Protein AF-A0A349Z6B4-F1 (afdb_monomer_lite)

pLDDT: mean 93.26, std 6.79, range [59.38, 98.31]

Radius of gyration: 13.54 Å; chains: 1; bounding box: 28×13×35 Å

Foldseek 3Di:
DVVVCVVVVHDPVVVVVVVVVVVVVCPDCVNVVVVVVVVDD

Sequence (41 aa):
LEEVGKQFDVTRERIRQIEAKALRKLRHPSRSEQLRSFLDE

Structure (mmCIF, N/CA/C/O backbone):
data_AF-A0A349Z6B4-F1
#
_entry.id   AF-A0A349Z6B4-F1
#
loop_
_atom_site.group_PDB
_atom_site.id
_atom_site.type_symbol
_atom_site.label_atom_id
_atom_site.label_alt_id
_atom_site.label_comp_id
_atom_site.label_asym_id
_atom_site.label_entity_id
_atom_site.label_seq_id
_atom_site.pdbx_PDB_ins_code
_atom_site.Cartn_x
_atom_site.Cartn_y
_atom_site.Cartn_z
_atom_site.occupancy
_atom_site.B_iso_or_equiv
_atom_site.auth_seq_id
_atom_site.auth_comp_id
_atom_site.auth_asym_id
_atom_site.auth_atom_id
_atom_site.pdbx_PDB_model_num
ATOM 1 N N . LEU A 1 1 ? -6.783 4.273 2.698 1.00 84.38 1 LEU A N 1
ATOM 2 C CA . LEU A 1 1 ? -6.187 3.765 3.962 1.00 84.38 1 LEU A CA 1
ATOM 3 C C . LEU A 1 1 ? -7.239 3.448 5.025 1.00 84.38 1 LEU A C 1
ATOM 5 O O . LEU A 1 1 ? -7.084 2.445 5.699 1.00 84.38 1 LEU A O 1
ATOM 9 N N . GLU A 1 2 ? -8.286 4.267 5.191 1.00 86.31 2 GLU A N 1
ATOM 10 C CA . GLU A 1 2 ? -9.329 4.034 6.210 1.00 86.31 2 GLU A CA 1
ATOM 11 C C . GLU A 1 2 ? -10.185 2.788 5.948 1.00 86.31 2 GLU A C 1
ATOM 13 O O . GLU A 1 2 ? -10.369 1.980 6.849 1.00 86.31 2 GLU A O 1
ATOM 18 N N . GLU A 1 3 ? -10.646 2.591 4.711 1.00 91.38 3 GLU A N 1
ATOM 19 C CA . GLU A 1 3 ? -11.410 1.398 4.320 1.00 91.38 3 GLU A CA 1
ATOM 20 C C . GLU A 1 3 ? -10.593 0.110 4.498 1.00 91.38 3 GLU A C 1
ATOM 22 O O . GLU A 1 3 ? -11.052 -0.841 5.122 1.00 91.38 3 GLU A O 1
ATOM 27 N N . VAL A 1 4 ? -9.333 0.131 4.054 1.00 91.44 4 VAL A N 1
ATOM 28 C CA . VAL A 1 4 ? -8.371 -0.960 4.265 1.00 91.44 4 VAL A CA 1
ATOM 29 C C . VAL A 1 4 ? -8.140 -1.194 5.764 1.00 91.44 4 VAL A C 1
ATOM 31 O O . VAL A 1 4 ? -8.135 -2.328 6.221 1.00 91.44 4 VAL A O 1
ATOM 34 N N . GLY A 1 5 ? -8.013 -0.135 6.567 1.00 91.75 5 GLY A N 1
ATOM 35 C CA . GLY A 1 5 ? -7.902 -0.261 8.022 1.00 91.75 5 GLY A CA 1
ATOM 36 C C . GLY A 1 5 ? -9.088 -1.007 8.639 1.00 91.75 5 GLY A C 1
ATOM 37 O O . GLY A 1 5 ? -8.883 -1.917 9.433 1.00 91.75 5 GLY A O 1
ATOM 38 N N . LYS A 1 6 ? -10.319 -0.697 8.208 1.00 94.25 6 LYS A N 1
ATOM 39 C CA . LYS A 1 6 ? -11.533 -1.405 8.652 1.00 94.25 6 LYS A CA 1
ATOM 40 C C . LYS A 1 6 ? -11.566 -2.867 8.200 1.00 94.25 6 LYS A C 1
ATOM 42 O O . LYS A 1 6 ? -11.927 -3.727 8.990 1.00 94.25 6 LYS A O 1
ATOM 47 N N . GLN A 1 7 ? -11.179 -3.157 6.956 1.00 95.94 7 GLN A N 1
ATOM 48 C CA . GLN A 1 7 ? -11.158 -4.527 6.419 1.00 95.94 7 GLN A CA 1
ATOM 49 C C . GLN A 1 7 ? -10.168 -5.439 7.151 1.00 95.94 7 GLN A C 1
ATOM 51 O O . GLN A 1 7 ? -10.437 -6.622 7.330 1.00 95.94 7 GLN A O 1
ATOM 56 N N . PHE A 1 8 ? -9.023 -4.890 7.556 1.00 93.75 8 PHE A N 1
ATOM 57 C CA . PHE A 1 8 ? -7.945 -5.636 8.204 1.00 93.75 8 PHE A CA 1
ATOM 58 C C . PHE A 1 8 ? -7.916 -5.464 9.731 1.00 93.75 8 PHE A C 1
ATOM 60 O O . PHE A 1 8 ? -6.957 -5.910 10.353 1.00 93.75 8 PHE A O 1
ATOM 67 N N . ASP A 1 9 ? -8.933 -4.819 10.316 1.00 95.69 9 ASP A N 1
ATOM 68 C CA . ASP A 1 9 ? -9.036 -4.482 11.746 1.00 95.69 9 ASP A CA 1
ATOM 69 C C . ASP A 1 9 ? -7.754 -3.849 12.323 1.00 95.69 9 ASP A C 1
ATOM 71 O O . ASP A 1 9 ? -7.205 -4.233 13.355 1.00 95.69 9 ASP A O 1
ATOM 75 N N . VAL A 1 10 ? -7.212 -2.872 11.595 1.00 95.25 10 VAL A N 1
ATOM 76 C CA . VAL A 1 10 ? -5.996 -2.148 11.971 1.00 95.25 10 VAL A CA 1
ATOM 77 C C . VAL A 1 10 ? -6.162 -0.650 11.777 1.00 95.25 10 VAL A C 1
ATOM 79 O O . VAL A 1 10 ? -6.956 -0.156 10.977 1.00 95.25 10 VAL A O 1
ATOM 82 N N . THR A 1 11 ? -5.348 0.114 12.499 1.00 96.50 11 THR A N 1
ATOM 83 C CA . THR A 1 11 ? -5.400 1.572 12.417 1.00 96.50 11 THR A CA 1
ATOM 84 C C . THR A 1 11 ? -4.938 2.085 11.051 1.00 96.50 11 THR A C 1
ATOM 86 O O . THR A 1 11 ? -4.089 1.493 10.376 1.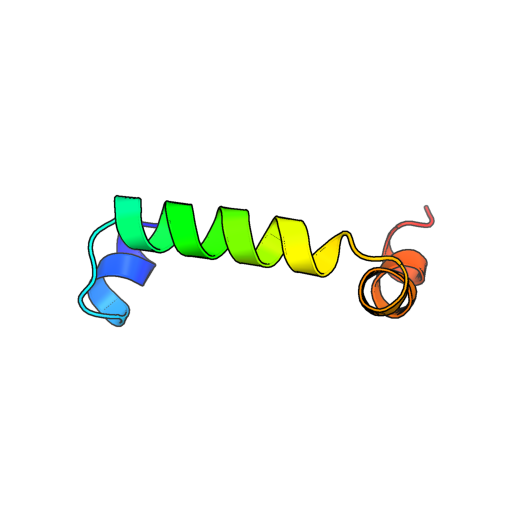00 96.50 11 THR A O 1
ATOM 89 N N . ARG A 1 12 ? -5.441 3.265 10.669 1.00 96.12 12 ARG A N 1
ATOM 90 C CA . ARG A 1 12 ? -5.007 3.982 9.460 1.00 96.12 12 ARG A CA 1
ATOM 91 C C . ARG A 1 12 ? -3.486 4.168 9.410 1.00 96.12 12 ARG A C 1
ATOM 93 O O . ARG A 1 12 ? -2.887 3.977 8.352 1.00 96.12 12 ARG A O 1
ATOM 100 N N . GLU A 1 13 ? -2.861 4.499 10.542 1.00 96.44 13 GLU A N 1
ATOM 101 C CA . GLU A 1 13 ? -1.405 4.675 10.611 1.00 96.44 13 GLU A CA 1
ATOM 102 C C . GLU A 1 13 ? -0.663 3.349 10.425 1.00 96.44 13 GLU A C 1
ATOM 104 O O . GLU A 1 13 ? 0.386 3.310 9.782 1.00 96.44 13 GLU A O 1
ATOM 109 N N . ARG A 1 14 ? -1.226 2.230 10.895 1.00 96.50 14 ARG A N 1
ATOM 110 C CA . ARG A 1 14 ? -0.638 0.915 10.642 1.00 96.50 14 ARG A CA 1
ATOM 111 C C . ARG A 1 14 ? -0.634 0.571 9.152 1.00 96.50 14 ARG A C 1
ATOM 113 O O . ARG A 1 14 ? 0.397 0.111 8.661 1.00 96.50 14 ARG A O 1
ATOM 120 N N . ILE A 1 15 ? -1.723 0.841 8.422 1.00 97.56 15 ILE A N 1
ATOM 121 C CA . ILE A 1 15 ? -1.749 0.667 6.957 1.00 97.56 15 ILE A CA 1
ATOM 122 C C . ILE A 1 15 ? -0.697 1.566 6.292 1.00 97.56 15 ILE A C 1
ATOM 124 O O . ILE A 1 15 ? 0.064 1.083 5.455 1.00 97.56 15 ILE A O 1
ATOM 128 N N . ARG A 1 16 ? -0.574 2.832 6.717 1.00 97.44 16 ARG A N 1
ATOM 129 C CA . ARG A 1 16 ? 0.434 3.775 6.196 1.00 97.44 16 ARG A CA 1
ATOM 130 C C . ARG A 1 16 ? 1.868 3.261 6.370 1.00 97.44 16 ARG A C 1
ATOM 132 O O . ARG A 1 16 ? 2.683 3.328 5.453 1.00 97.44 16 ARG A O 1
ATOM 139 N N . GLN A 1 17 ? 2.186 2.703 7.538 1.00 98.12 17 GLN A N 1
ATOM 140 C CA . GLN A 1 17 ? 3.497 2.103 7.806 1.00 98.12 17 GLN A CA 1
ATOM 141 C C . GLN A 1 17 ? 3.770 0.877 6.923 1.00 98.12 17 GLN A C 1
ATOM 143 O O . GLN A 1 17 ? 4.893 0.699 6.440 1.00 98.12 17 GLN A O 1
ATOM 148 N N . ILE A 1 18 ? 2.764 0.018 6.726 1.00 97.25 18 ILE A N 1
ATOM 149 C CA . ILE A 1 18 ? 2.874 -1.171 5.870 1.00 97.25 18 ILE A CA 1
ATOM 150 C C . ILE A 1 18 ? 3.1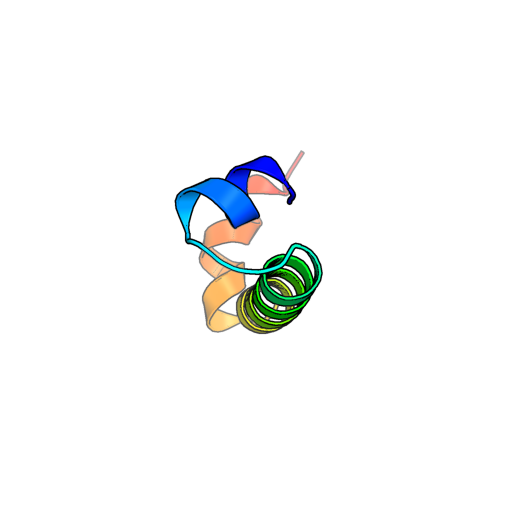16 -0.752 4.418 1.00 97.25 18 ILE A C 1
ATOM 152 O O . ILE A 1 18 ? 4.034 -1.284 3.794 1.00 97.25 18 ILE A O 1
ATOM 156 N N . GLU A 1 19 ? 2.366 0.229 3.915 1.00 97.44 19 GLU A N 1
ATOM 157 C CA . GLU A 1 19 ? 2.530 0.804 2.578 1.00 97.44 19 GLU A CA 1
ATOM 158 C C . GLU A 1 19 ? 3.953 1.339 2.375 1.00 97.44 19 GLU A C 1
ATOM 160 O O . GLU A 1 19 ? 4.655 0.894 1.467 1.00 97.44 19 GLU A O 1
ATOM 165 N N . ALA A 1 20 ? 4.441 2.197 3.275 1.00 98.19 20 ALA A N 1
ATOM 166 C CA . ALA A 1 20 ? 5.799 2.736 3.193 1.00 98.19 20 ALA A CA 1
ATOM 167 C C . ALA A 1 20 ? 6.868 1.625 3.182 1.00 98.19 20 ALA A C 1
ATOM 169 O O . ALA A 1 20 ? 7.827 1.662 2.403 1.00 98.19 20 ALA A O 1
ATOM 170 N N . LYS A 1 21 ? 6.696 0.590 4.017 1.00 98.31 21 LYS A N 1
ATOM 171 C CA . LYS A 1 21 ? 7.599 -0.569 4.060 1.00 98.31 21 LYS A CA 1
ATOM 172 C C . LYS A 1 21 ? 7.529 -1.400 2.776 1.00 98.31 21 LYS A C 1
ATOM 174 O O . LYS A 1 21 ? 8.568 -1.892 2.331 1.00 98.31 21 LYS A O 1
ATOM 179 N N . ALA A 1 22 ? 6.345 -1.580 2.196 1.00 97.75 22 ALA A N 1
ATOM 180 C CA . ALA A 1 22 ? 6.140 -2.314 0.952 1.00 97.75 22 ALA A CA 1
ATOM 181 C C . ALA A 1 22 ? 6.751 -1.567 -0.238 1.00 97.75 22 ALA A C 1
ATOM 183 O O . ALA A 1 22 ? 7.559 -2.154 -0.957 1.00 97.75 22 ALA A O 1
ATOM 184 N N . LEU A 1 23 ? 6.486 -0.265 -0.373 1.00 97.25 23 LEU A N 1
ATOM 185 C CA . LEU A 1 23 ? 7.084 0.587 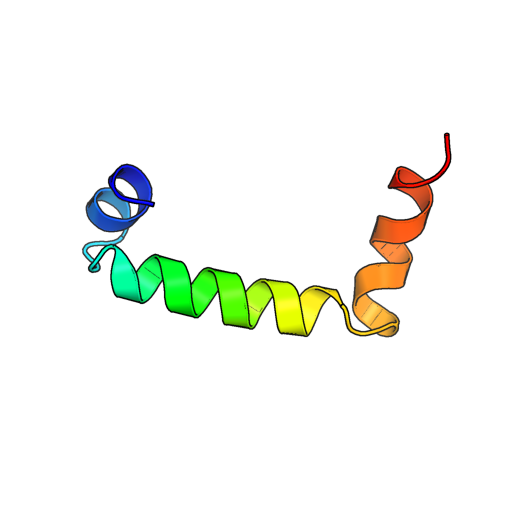-1.404 1.00 97.25 23 LEU A CA 1
ATOM 186 C C . LEU A 1 23 ? 8.613 0.552 -1.337 1.00 97.25 23 LEU A C 1
ATOM 188 O O . LEU A 1 23 ? 9.275 0.345 -2.351 1.00 97.25 23 LEU A O 1
ATOM 192 N N . ARG A 1 24 ? 9.198 0.644 -0.134 1.00 97.44 24 ARG A N 1
ATOM 193 C CA . ARG A 1 24 ? 10.653 0.507 0.041 1.00 97.44 24 ARG A CA 1
ATOM 194 C C . ARG A 1 24 ? 11.182 -0.835 -0.471 1.00 97.44 24 ARG A C 1
ATOM 196 O O . ARG A 1 24 ? 12.257 -0.868 -1.058 1.00 97.44 24 ARG A O 1
ATOM 203 N N . LYS A 1 25 ? 10.452 -1.935 -0.255 1.00 97.00 25 LYS A N 1
ATOM 204 C CA . LYS A 1 25 ? 10.831 -3.258 -0.778 1.00 97.00 25 LYS A CA 1
ATOM 205 C C . LYS A 1 25 ? 10.709 -3.315 -2.301 1.00 97.00 25 LYS A C 1
ATOM 207 O O . LYS A 1 25 ? 11.606 -3.848 -2.942 1.00 97.00 25 LYS A O 1
ATOM 212 N N . LEU A 1 26 ? 9.630 -2.780 -2.869 1.00 96.19 26 LEU A N 1
ATOM 213 C CA . LEU A 1 26 ? 9.375 -2.806 -4.314 1.00 96.19 26 LEU A CA 1
ATOM 214 C C . LEU A 1 26 ? 10.395 -1.983 -5.111 1.00 96.19 26 LEU A C 1
ATOM 216 O O . LEU A 1 26 ? 10.699 -2.346 -6.238 1.00 96.19 26 LEU A O 1
ATOM 220 N N . ARG A 1 27 ? 11.004 -0.954 -4.508 1.00 94.12 27 ARG A N 1
ATOM 221 C CA . ARG A 1 27 ? 12.108 -0.182 -5.112 1.00 94.12 27 ARG A CA 1
ATOM 222 C C . ARG A 1 27 ? 13.417 -0.966 -5.285 1.00 94.12 27 ARG A C 1
ATOM 224 O O . ARG A 1 27 ? 14.320 -0.471 -5.950 1.00 94.12 27 ARG A O 1
ATOM 231 N N . HIS A 1 28 ? 13.559 -2.155 -4.692 1.00 96.81 28 HIS A N 1
ATOM 232 C CA . HIS A 1 28 ? 14.758 -2.974 -4.881 1.00 96.81 28 HIS A CA 1
ATOM 233 C C . HIS A 1 28 ? 14.865 -3.443 -6.347 1.00 96.81 28 HIS A C 1
ATOM 235 O O . HIS A 1 28 ? 13.848 -3.875 -6.900 1.00 96.81 28 HIS A O 1
ATOM 241 N N . PRO A 1 29 ? 16.056 -3.421 -6.981 1.00 95.06 29 PRO A N 1
ATOM 242 C CA . PRO A 1 29 ? 16.217 -3.771 -8.396 1.00 95.06 29 PRO A CA 1
ATOM 243 C C . PRO A 1 29 ? 15.579 -5.113 -8.766 1.00 95.06 29 PRO A C 1
ATOM 245 O O . PRO A 1 29 ? 14.738 -5.157 -9.653 1.00 95.06 29 PRO A O 1
ATOM 248 N N . SER A 1 30 ? 15.841 -6.162 -7.982 1.00 95.38 30 SER A N 1
ATOM 249 C CA . SER A 1 30 ? 15.307 -7.510 -8.240 1.00 95.38 30 SER A CA 1
ATOM 250 C C . SER A 1 30 ? 13.776 -7.633 -8.195 1.00 95.38 30 SER A C 1
ATOM 252 O O . SER A 1 30 ? 13.240 -8.656 -8.599 1.00 95.38 30 SER A O 1
ATOM 254 N 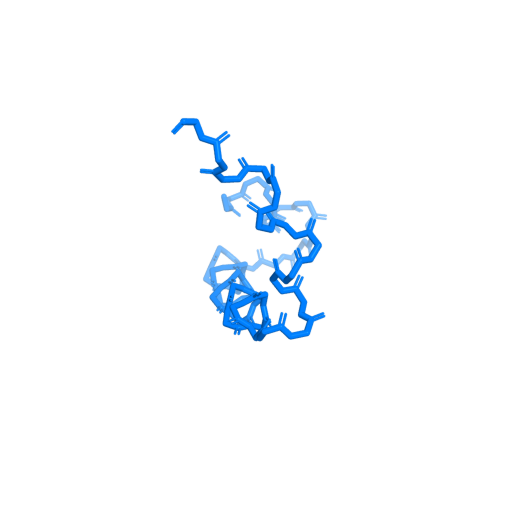N . ARG A 1 31 ? 13.061 -6.656 -7.618 1.00 94.75 31 ARG A N 1
ATOM 255 C CA . ARG A 1 31 ? 11.586 -6.645 -7.545 1.00 94.75 31 ARG A CA 1
ATOM 256 C C . ARG A 1 31 ? 10.978 -5.638 -8.512 1.00 94.75 31 ARG A C 1
ATOM 258 O O . ARG A 1 31 ? 9.918 -5.891 -9.065 1.00 94.75 31 ARG A O 1
ATOM 265 N N . SER A 1 32 ? 11.648 -4.502 -8.693 1.00 95.12 32 SER A N 1
ATOM 266 C CA . SER A 1 32 ? 11.222 -3.467 -9.635 1.00 95.12 32 SER A CA 1
ATOM 267 C C . SER A 1 32 ? 11.436 -3.867 -11.091 1.00 95.12 32 SER A C 1
ATOM 269 O O . SER A 1 32 ? 10.711 -3.365 -11.934 1.00 95.12 32 SER A O 1
ATOM 271 N N . GLU A 1 33 ? 12.369 -4.771 -11.400 1.00 94.19 33 GLU A N 1
ATOM 272 C CA . GLU A 1 33 ? 12.666 -5.207 -12.772 1.00 94.19 33 GLU A CA 1
ATOM 273 C C . GLU A 1 33 ? 11.423 -5.685 -13.537 1.00 94.19 33 GLU A C 1
ATOM 275 O O . GLU A 1 33 ? 11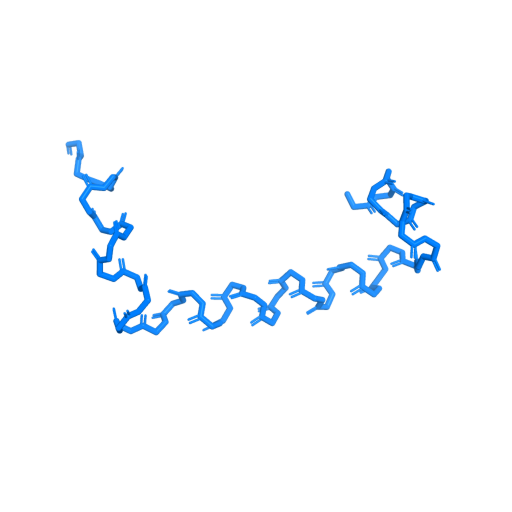.176 -5.212 -14.640 1.00 94.19 33 GLU A O 1
ATOM 280 N N . GLN A 1 34 ? 10.575 -6.509 -12.913 1.00 91.06 34 GLN A N 1
ATOM 281 C CA . GLN A 1 34 ? 9.315 -6.976 -13.514 1.00 91.06 34 GLN A CA 1
ATOM 282 C C . GLN A 1 34 ? 8.275 -5.864 -13.713 1.00 91.06 34 GLN A C 1
ATOM 284 O O . GLN A 1 34 ? 7.342 -6.023 -14.490 1.00 91.06 34 GLN A O 1
ATOM 289 N N . LEU A 1 35 ? 8.406 -4.758 -12.978 1.00 92.12 35 LEU A N 1
ATOM 290 C CA . LEU A 1 35 ? 7.485 -3.624 -13.029 1.00 92.12 35 LEU A CA 1
ATOM 291 C C . LEU A 1 35 ? 7.983 -2.513 -13.964 1.00 92.12 35 LEU A C 1
ATOM 293 O O . LEU A 1 35 ? 7.199 -1.650 -14.344 1.00 92.12 35 LEU A O 1
ATOM 297 N N . ARG A 1 36 ? 9.270 -2.520 -14.341 1.00 90.25 36 ARG A N 1
ATOM 298 C CA . ARG A 1 36 ? 9.881 -1.473 -15.175 1.00 90.25 36 ARG A CA 1
ATOM 299 C C . ARG A 1 36 ? 9.279 -1.406 -16.571 1.00 90.25 36 ARG A C 1
ATOM 301 O O . ARG A 1 36 ? 9.077 -0.304 -17.051 1.00 90.25 36 ARG A O 1
ATOM 308 N N . SER A 1 37 ? 8.918 -2.542 -17.168 1.00 91.12 37 SER A N 1
ATOM 309 C CA . SER A 1 37 ? 8.303 -2.583 -18.504 1.00 91.12 37 SER A CA 1
ATOM 310 C C . SER A 1 37 ? 6.941 -1.887 -18.586 1.00 91.12 37 SER A C 1
ATOM 312 O O . SER A 1 37 ? 6.431 -1.684 -19.677 1.00 91.12 37 SER A O 1
ATOM 314 N N . PHE A 1 38 ? 6.322 -1.562 -17.446 1.00 92.62 38 PHE A N 1
ATOM 315 C CA . PHE A 1 38 ? 5.068 -0.808 -17.388 1.00 92.62 38 PHE A CA 1
ATOM 316 C C . PHE A 1 38 ? 5.281 0.706 -17.243 1.00 92.62 38 PHE A C 1
ATOM 318 O O . PHE A 1 38 ? 4.302 1.441 -17.186 1.00 92.62 38 PHE A O 1
ATOM 325 N N . LEU A 1 39 ? 6.530 1.167 -17.108 1.00 89.00 39 LEU A N 1
ATOM 326 C CA . LEU A 1 39 ? 6.873 2.588 -16.978 1.00 89.00 39 LEU A CA 1
ATOM 327 C C . LEU A 1 39 ? 7.286 3.231 -18.309 1.00 89.00 39 LEU A C 1
ATOM 329 O O . LEU A 1 39 ? 7.479 4.443 -18.336 1.00 89.00 39 LEU A O 1
ATOM 333 N N . ASP A 1 40 ? 7.436 2.437 -19.369 1.00 76.94 40 ASP A N 1
ATOM 334 C CA . ASP A 1 40 ? 7.811 2.927 -20.692 1.00 7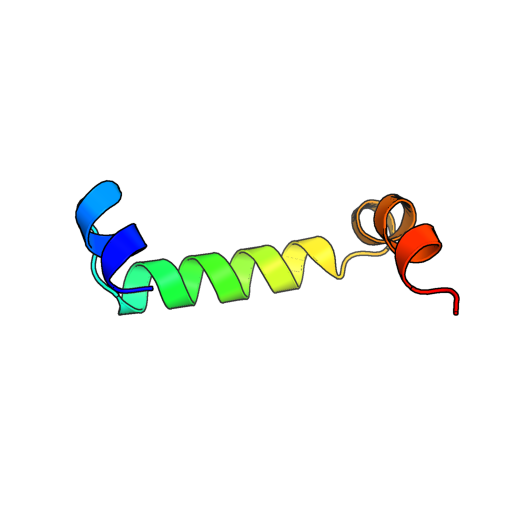6.94 40 ASP A CA 1
ATOM 335 C C . ASP A 1 40 ? 6.556 3.438 -21.436 1.00 76.94 40 ASP A C 1
ATOM 337 O O . ASP A 1 40 ? 5.738 2.643 -21.904 1.00 76.94 40 ASP A O 1
ATOM 341 N N . GLU A 1 41 ? 6.425 4.769 -21.524 1.00 59.38 41 GLU A N 1
ATOM 342 C CA . GLU A 1 41 ? 5.644 5.531 -22.521 1.00 59.38 41 GLU A CA 1
ATOM 343 C C . GLU A 1 41 ? 6.597 6.414 -23.341 1.00 59.38 41 GLU A C 1
ATOM 345 O O . GLU A 1 41 ? 7.464 7.083 -22.724 1.00 59.38 41 GLU A O 1
#

Secondary structure (DSSP, 8-state):
-HHHHHHTT--HHHHHHHHHHHHHHHTSHHHHHHHHTTS--